Protein AF-A0A821P4A7-F1 (afdb_monom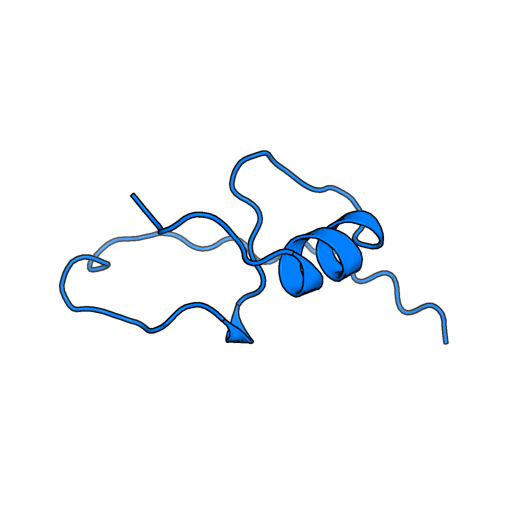er_lite)

Radius of gyration: 11.99 Å; chains: 1; bounding box: 37×23×19 Å

Organism: NCBI:txid392032

InterPro domains:
  IPR001055 Adrenodoxin-like [PTHR23426] (2-48)
  IPR012675 Beta-grasp domain superfamily [G3DSA:3.10.20.30] (1-50)
  IPR036010 2Fe-2S ferredoxin-like superfamily [SSF54292] (2-43)

Foldseek 3Di:
DDDDDDPVFVVVVVPFPPDDPPDGDPVPDDDDPVCVPPDDDDDPDDPPVD

pLDDT: mean 83.63, std 10.11, range [53.41, 93.69]

Sequence (50 aa):
TLPEPVEEENDMLDLAYGLTPTSRLACQIIVEPRMKDWIFVVPKDVNDQR

Structure (mmCIF, N/CA/C/O backbone):
data_AF-A0A821P4A7-F1
#
_entry.id   AF-A0A821P4A7-F1
#
loop_
_atom_site.group_PDB
_atom_site.id
_atom_site.type_symbol
_atom_site.label_atom_id
_atom_site.label_alt_id
_atom_site.label_comp_id
_atom_site.label_asym_id
_atom_site.label_entity_id
_atom_site.label_seq_id
_atom_site.pdbx_PDB_ins_code
_atom_site.Cartn_x
_atom_site.Cartn_y
_atom_site.Cartn_z
_atom_site.occupancy
_atom_site.B_iso_or_equiv
_atom_site.auth_seq_id
_atom_site.auth_comp_id
_atom_site.auth_asym_id
_atom_site.auth_atom_id
_atom_site.pdbx_PDB_model_num
ATOM 1 N N . THR A 1 1 ? -13.473 5.848 -2.662 1.00 72.62 1 THR A N 1
ATOM 2 C CA . THR A 1 1 ? -12.117 6.225 -3.109 1.00 72.62 1 THR A CA 1
ATOM 3 C C . THR A 1 1 ? -11.262 6.504 -1.888 1.00 72.62 1 THR A C 1
ATOM 5 O O . THR A 1 1 ? -11.814 6.902 -0.865 1.00 72.62 1 THR A O 1
ATOM 8 N N . LEU A 1 2 ? -9.964 6.193 -1.953 1.00 82.38 2 LEU A N 1
ATOM 9 C CA . LEU A 1 2 ? -9.012 6.491 -0.875 1.00 82.38 2 LEU A CA 1
ATOM 10 C C . LEU A 1 2 ? -8.693 7.999 -0.858 1.00 82.38 2 LEU A C 1
ATOM 12 O O . LEU A 1 2 ? -8.825 8.634 -1.906 1.00 82.38 2 LEU A O 1
ATOM 16 N N . PRO A 1 3 ? -8.312 8.574 0.299 1.00 85.62 3 PRO A N 1
ATOM 17 C CA . PRO A 1 3 ? -7.781 9.940 0.358 1.00 85.62 3 PRO A CA 1
ATOM 18 C C . PRO A 1 3 ? -6.506 10.053 -0.482 1.00 85.62 3 PRO A C 1
ATOM 20 O O . PRO A 1 3 ? -5.888 9.032 -0.770 1.00 85.62 3 PRO A O 1
ATOM 23 N N . GLU A 1 4 ? -6.089 11.254 -0.866 1.00 86.88 4 GLU A N 1
ATOM 24 C CA . GLU A 1 4 ? -4.803 11.417 -1.555 1.00 86.88 4 GLU A CA 1
ATOM 25 C C . GLU A 1 4 ? -3.632 10.967 -0.657 1.00 86.88 4 GLU A C 1
ATOM 27 O O . GLU A 1 4 ? -3.732 11.056 0.573 1.00 86.88 4 GLU A O 1
ATOM 32 N N . PRO A 1 5 ? -2.561 10.397 -1.239 1.00 87.12 5 PRO A N 1
ATOM 33 C CA . PRO A 1 5 ? -1.339 10.100 -0.501 1.00 87.12 5 PRO A CA 1
ATOM 34 C C . PRO A 1 5 ? -0.715 11.380 0.056 1.00 87.12 5 PRO A C 1
ATOM 36 O O . PRO A 1 5 ? -0.795 12.447 -0.553 1.00 87.12 5 PRO A O 1
ATOM 39 N N . VAL A 1 6 ? -0.091 11.261 1.224 1.00 89.56 6 VAL A N 1
ATOM 40 C CA . VAL A 1 6 ? 0.708 12.349 1.805 1.00 89.56 6 VAL A CA 1
ATOM 41 C C . VAL A 1 6 ? 2.029 12.497 1.041 1.00 89.56 6 VAL A C 1
ATOM 43 O O . VAL A 1 6 ? 2.466 11.559 0.379 1.00 89.56 6 VAL A O 1
ATOM 46 N N . GLU A 1 7 ? 2.678 13.660 1.126 1.00 88.62 7 GLU A N 1
ATOM 47 C CA . GLU A 1 7 ? 3.932 13.947 0.403 1.00 88.62 7 GLU A CA 1
ATOM 48 C C . GLU A 1 7 ? 5.016 12.890 0.680 1.00 88.62 7 GLU A C 1
ATOM 50 O O . GLU A 1 7 ? 5.525 12.278 -0.252 1.00 88.62 7 GLU A O 1
ATOM 55 N N . GLU A 1 8 ? 5.230 12.546 1.953 1.00 89.00 8 GLU A N 1
ATOM 56 C CA . GLU A 1 8 ? 6.172 11.493 2.367 1.00 89.00 8 GLU A CA 1
ATOM 57 C C . GLU A 1 8 ? 5.829 10.104 1.794 1.00 89.00 8 GLU A C 1
ATOM 59 O O . GLU A 1 8 ? 6.713 9.281 1.551 1.00 89.00 8 GLU A O 1
ATOM 64 N N . GLU A 1 9 ? 4.539 9.812 1.583 1.00 89.88 9 GLU A N 1
ATOM 65 C CA . GLU A 1 9 ? 4.105 8.568 0.946 1.00 89.88 9 GLU A CA 1
ATOM 66 C C . GLU A 1 9 ? 4.483 8.574 -0.536 1.00 89.88 9 GLU A C 1
ATOM 68 O O . GLU A 1 9 ? 4.981 7.562 -1.022 1.00 89.88 9 GLU A O 1
ATOM 73 N N . ASN A 1 10 ? 4.294 9.694 -1.239 1.00 87.50 10 ASN A N 1
ATOM 74 C CA . ASN A 1 10 ? 4.680 9.814 -2.645 1.00 87.50 10 ASN A CA 1
ATOM 75 C C . ASN A 1 10 ? 6.194 9.683 -2.833 1.00 87.50 10 ASN A C 1
ATOM 77 O O . ASN A 1 10 ? 6.617 8.934 -3.708 1.00 87.50 10 ASN A O 1
ATOM 81 N N . ASP A 1 11 ? 6.995 10.303 -1.963 1.00 89.31 11 ASP A N 1
ATOM 82 C CA . ASP A 1 11 ? 8.459 10.194 -2.007 1.00 89.31 11 ASP A CA 1
ATOM 83 C C . ASP A 1 11 ? 8.929 8.737 -1.868 1.00 89.31 11 ASP A C 1
ATOM 85 O O . ASP A 1 11 ? 9.830 8.279 -2.572 1.00 89.31 11 ASP A O 1
ATOM 89 N N . MET A 1 12 ? 8.304 7.972 -0.967 1.00 87.38 12 MET A N 1
ATOM 90 C CA . MET A 1 12 ? 8.597 6.545 -0.811 1.00 87.38 12 MET A CA 1
ATOM 91 C C . MET A 1 12 ? 8.050 5.707 -1.969 1.00 87.38 12 MET A C 1
ATOM 93 O O . MET A 1 12 ? 8.672 4.713 -2.356 1.00 87.38 12 MET A O 1
ATOM 97 N N . LEU A 1 13 ? 6.885 6.074 -2.508 1.00 85.56 13 LEU A N 1
ATOM 98 C CA . LEU A 1 13 ? 6.289 5.403 -3.654 1.00 85.56 13 LEU A CA 1
ATOM 99 C C . LEU A 1 13 ? 7.154 5.585 -4.896 1.00 85.56 13 LEU A C 1
ATOM 101 O O . LEU A 1 13 ? 7.342 4.596 -5.580 1.00 85.56 13 LEU A O 1
ATOM 105 N N . ASP A 1 14 ? 7.762 6.744 -5.141 1.00 85.81 14 ASP A N 1
ATOM 106 C CA . ASP A 1 14 ? 8.647 6.981 -6.294 1.00 85.81 14 ASP A CA 1
ATOM 107 C C . ASP A 1 14 ? 9.846 6.014 -6.367 1.00 85.81 14 ASP A C 1
ATOM 109 O O . ASP A 1 14 ? 10.383 5.748 -7.445 1.00 85.81 14 ASP A O 1
ATOM 113 N N . LEU A 1 15 ? 10.253 5.435 -5.234 1.00 83.69 15 LEU A N 1
ATOM 114 C CA . LEU A 1 15 ? 11.327 4.438 -5.156 1.00 83.69 15 LEU A CA 1
ATOM 115 C C . LEU A 1 15 ? 10.859 3.004 -5.474 1.00 83.69 15 LEU A C 1
ATOM 117 O O . LEU A 1 15 ? 11.689 2.102 -5.650 1.00 83.69 15 LEU A O 1
ATOM 121 N N . ALA A 1 16 ? 9.545 2.765 -5.518 1.00 82.94 16 ALA A N 1
ATOM 122 C CA . ALA A 1 16 ? 8.960 1.444 -5.702 1.00 82.94 16 ALA A CA 1
ATOM 123 C C . ALA A 1 16 ? 8.968 1.003 -7.176 1.00 82.94 16 ALA A C 1
ATOM 125 O O . ALA A 1 16 ? 8.760 1.777 -8.108 1.00 82.94 16 ALA A O 1
ATOM 126 N N . TYR A 1 17 ? 9.176 -0.293 -7.409 1.00 78.69 17 TYR A N 1
ATOM 127 C CA . TYR A 1 17 ? 9.152 -0.854 -8.757 1.00 78.69 17 TYR A CA 1
ATOM 128 C C . TYR A 1 17 ? 7.719 -1.210 -9.178 1.00 78.69 17 TYR A C 1
ATOM 130 O O . TYR A 1 17 ? 6.960 -1.792 -8.404 1.00 78.69 17 TYR A O 1
ATOM 138 N N . GLY A 1 18 ? 7.344 -0.890 -10.421 1.00 79.00 18 GLY A N 1
ATOM 139 C CA . GLY A 1 18 ? 6.051 -1.295 -10.985 1.00 79.00 18 GLY A CA 1
ATOM 140 C C . GLY A 1 18 ? 4.831 -0.583 -10.385 1.00 79.00 18 GLY A C 1
ATOM 141 O O . GLY A 1 18 ? 3.771 -1.201 -10.258 1.00 79.00 18 GLY A O 1
ATOM 142 N N . LEU A 1 19 ? 4.960 0.698 -10.014 1.00 82.94 19 LEU A N 1
ATOM 143 C CA . LEU A 1 19 ? 3.828 1.503 -9.543 1.00 82.94 19 LEU A CA 1
ATOM 144 C C . LEU A 1 19 ? 2.700 1.564 -10.570 1.00 82.94 19 LEU A C 1
ATOM 146 O O . LEU A 1 19 ? 2.906 1.746 -11.769 1.00 82.94 19 LEU A O 1
ATOM 150 N N . THR A 1 20 ? 1.483 1.484 -10.052 1.00 84.12 20 THR A N 1
ATOM 151 C CA . THR A 1 20 ? 0.247 1.740 -10.786 1.00 84.12 20 THR A CA 1
ATOM 152 C C . THR A 1 20 ? -0.419 2.991 -10.211 1.00 84.12 20 THR A C 1
ATOM 154 O O . THR A 1 20 ? -0.149 3.337 -9.061 1.00 84.12 20 THR A O 1
ATOM 157 N N . PRO A 1 21 ? -1.352 3.643 -10.930 1.00 84.94 21 PRO A N 1
ATOM 158 C CA . PRO A 1 21 ? -2.076 4.807 -10.403 1.00 84.94 21 PRO A CA 1
ATOM 159 C C . PRO A 1 21 ? -2.864 4.538 -9.109 1.00 84.94 21 PRO A C 1
ATOM 161 O O . PRO A 1 21 ? -3.288 5.469 -8.434 1.00 84.94 21 PRO A O 1
ATOM 164 N N . THR A 1 22 ? -3.098 3.266 -8.774 1.00 88.31 22 THR A N 1
ATOM 165 C CA . THR A 1 22 ? -3.795 2.828 -7.556 1.00 88.31 22 THR A CA 1
ATOM 166 C C . THR A 1 22 ? -2.852 2.335 -6.456 1.00 88.31 22 THR A C 1
ATOM 168 O O . THR A 1 22 ? -3.328 1.888 -5.413 1.00 88.31 22 THR A O 1
ATOM 171 N N . SER A 1 23 ? -1.535 2.365 -6.678 1.00 89.94 23 SER A N 1
ATOM 172 C CA . SER A 1 23 ? -0.542 1.928 -5.696 1.00 89.94 23 SER A CA 1
ATOM 173 C C . SER A 1 23 ? -0.525 2.855 -4.478 1.00 89.94 23 SER A C 1
ATOM 175 O O . SER A 1 23 ? -0.577 4.074 -4.614 1.00 89.94 23 SER A O 1
ATOM 177 N N . ARG A 1 24 ? -0.469 2.259 -3.283 1.00 90.25 24 ARG A N 1
ATOM 178 C CA . ARG A 1 24 ? -0.456 2.936 -1.978 1.00 90.25 24 ARG A CA 1
ATOM 179 C C . AR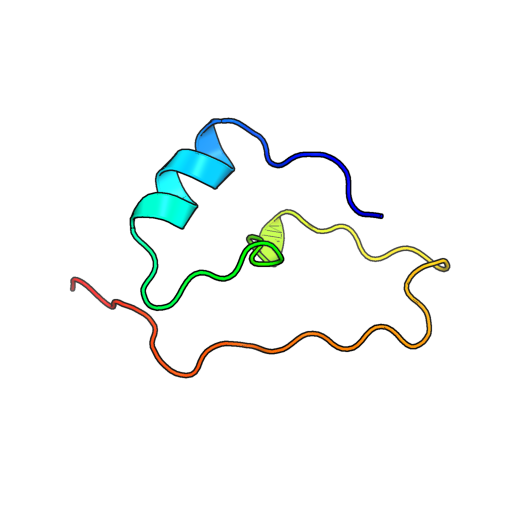G A 1 24 ? 0.391 2.152 -0.990 1.00 90.25 24 ARG A C 1
ATOM 181 O O . ARG A 1 24 ? 0.494 0.928 -1.107 1.00 90.25 24 ARG A O 1
ATOM 188 N N . LEU A 1 25 ? 0.951 2.829 0.006 1.00 88.25 25 LEU A N 1
ATOM 189 C CA . LEU A 1 25 ? 1.633 2.158 1.105 1.00 88.25 25 LEU A CA 1
ATOM 190 C C . LEU A 1 25 ? 0.604 1.509 2.030 1.00 88.25 25 LEU A C 1
ATOM 192 O O . LEU A 1 25 ? -0.201 2.181 2.673 1.00 88.25 25 LEU A O 1
ATOM 196 N N . ALA A 1 26 ? 0.655 0.180 2.133 1.00 87.94 26 ALA A N 1
ATOM 197 C CA . ALA A 1 26 ? -0.310 -0.589 2.918 1.00 87.94 26 ALA A CA 1
ATOM 198 C C . ALA A 1 26 ? -0.367 -0.161 4.397 1.00 87.94 26 ALA A C 1
ATOM 200 O O . ALA A 1 26 ? -1.430 -0.212 5.007 1.00 87.94 26 ALA A O 1
ATOM 201 N N . CYS A 1 27 ? 0.751 0.302 4.967 1.00 88.31 27 CYS A N 1
ATOM 202 C CA . CYS A 1 27 ? 0.818 0.763 6.355 1.00 88.31 27 CYS A CA 1
ATOM 203 C C . CYS A 1 27 ? 0.063 2.076 6.621 1.00 88.31 27 CYS A C 1
ATOM 205 O O . CYS A 1 27 ? -0.272 2.343 7.771 1.00 88.31 27 CYS A O 1
ATOM 207 N N . GLN A 1 28 ? -0.217 2.875 5.588 1.00 86.38 28 GLN A N 1
ATOM 208 C CA . GLN A 1 28 ? -0.929 4.154 5.703 1.00 86.38 28 GLN A CA 1
ATOM 209 C C . GLN A 1 28 ? -2.445 4.009 5.488 1.00 86.3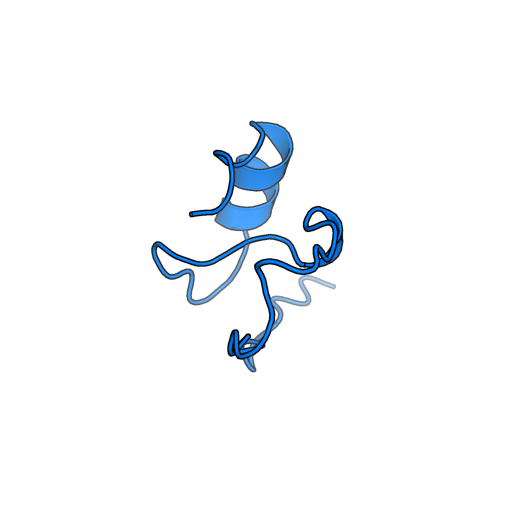8 28 GLN A C 1
ATOM 211 O O . GLN A 1 28 ? -3.202 4.961 5.674 1.00 86.38 28 GLN A O 1
ATOM 216 N N . ILE A 1 29 ? -2.918 2.819 5.101 1.00 88.06 29 ILE A N 1
ATOM 217 C CA . ILE A 1 29 ? -4.336 2.569 4.839 1.00 88.06 29 ILE A CA 1
ATOM 218 C C . ILE A 1 29 ? -4.994 2.007 6.101 1.00 88.06 29 ILE A C 1
ATOM 220 O O . ILE A 1 29 ? -4.734 0.878 6.513 1.00 88.06 29 ILE A O 1
ATOM 224 N N . ILE A 1 30 ? -5.907 2.780 6.688 1.00 89.88 30 ILE A N 1
ATOM 225 C CA . ILE A 1 30 ? -6.764 2.310 7.780 1.00 89.88 30 ILE A CA 1
ATOM 226 C C . ILE A 1 30 ? -7.943 1.542 7.181 1.00 89.88 30 ILE A C 1
ATOM 228 O O . ILE A 1 30 ? -8.682 2.068 6.348 1.00 89.88 30 ILE A O 1
ATOM 232 N N . VAL A 1 31 ? -8.127 0.292 7.609 1.00 90.25 31 VAL A N 1
ATOM 233 C CA . VAL A 1 31 ? -9.235 -0.553 7.147 1.00 90.25 31 VAL A CA 1
ATOM 234 C C . VAL A 1 31 ? -10.553 -0.045 7.724 1.00 90.25 31 VAL A C 1
ATOM 236 O O . VAL A 1 31 ? -10.716 0.072 8.937 1.00 90.25 31 VAL A O 1
ATOM 239 N N . GLU A 1 32 ? -11.521 0.201 6.847 1.00 91.94 32 GLU A N 1
ATOM 240 C CA . GLU A 1 32 ? -12.844 0.707 7.208 1.00 91.94 32 GLU A CA 1
ATOM 241 C C . GLU A 1 32 ? -13.954 -0.210 6.667 1.00 91.94 32 GLU A C 1
ATOM 243 O O . GLU A 1 32 ? -13.768 -0.850 5.630 1.00 91.94 32 GLU A O 1
ATOM 248 N N . PRO A 1 33 ? -15.157 -0.237 7.277 1.00 92.69 33 PRO A N 1
ATOM 249 C CA . PRO A 1 33 ? -16.259 -1.099 6.828 1.00 92.69 33 PRO A CA 1
ATOM 250 C C . PRO A 1 33 ? -16.665 -0.923 5.355 1.00 92.69 33 PRO A C 1
ATOM 252 O O . PRO A 1 33 ? -17.143 -1.864 4.726 1.00 92.69 33 PRO A O 1
ATOM 255 N N . ARG A 1 34 ? -16.443 0.266 4.775 1.00 91.88 34 ARG A N 1
ATOM 256 C CA . ARG A 1 34 ? -16.693 0.558 3.350 1.00 91.88 34 ARG A CA 1
ATOM 257 C C . ARG A 1 34 ? -15.748 -0.168 2.382 1.00 91.88 34 ARG A C 1
ATOM 259 O O . ARG A 1 34 ? -15.994 -0.151 1.181 1.00 91.88 34 ARG A O 1
ATOM 266 N N . MET A 1 35 ? -14.671 -0.761 2.897 1.00 91.31 35 MET A N 1
ATOM 267 C CA . MET A 1 35 ? -13.689 -1.533 2.129 1.00 91.31 35 MET A CA 1
ATOM 268 C C . MET A 1 35 ? -14.049 -3.021 2.043 1.00 91.31 35 MET A C 1
ATOM 270 O O . MET A 1 35 ? -13.248 -3.836 1.588 1.00 91.31 35 MET A O 1
ATOM 274 N N . LYS A 1 36 ? -15.253 -3.400 2.489 1.00 90.06 36 LYS A N 1
ATOM 275 C CA . LYS A 1 36 ? -15.772 -4.749 2.287 1.00 90.06 36 LYS A CA 1
ATOM 276 C C . LYS A 1 36 ? -15.771 -5.069 0.785 1.00 90.06 36 LYS A C 1
ATOM 278 O O . LYS A 1 36 ? -16.198 -4.246 -0.020 1.00 90.06 36 LYS A O 1
ATOM 283 N N . ASP A 1 37 ? -15.246 -6.242 0.441 1.00 93.69 37 ASP A N 1
ATOM 284 C CA . ASP A 1 37 ? -15.088 -6.752 -0.931 1.00 93.69 37 ASP A CA 1
ATOM 285 C C . ASP A 1 37 ? -14.017 -6.045 -1.791 1.00 93.69 37 ASP A C 1
ATOM 287 O O . ASP A 1 37 ? -13.954 -6.249 -3.004 1.00 93.69 37 ASP A O 1
ATOM 291 N N . TRP A 1 38 ? -13.130 -5.248 -1.185 1.00 92.06 38 TRP A N 1
ATOM 292 C CA . TRP A 1 38 ? -11.969 -4.698 -1.890 1.00 92.06 38 TRP A CA 1
ATOM 293 C C . TRP A 1 38 ? -10.892 -5.764 -2.111 1.00 92.06 38 TRP A C 1
ATOM 295 O O . TRP A 1 38 ? -10.607 -6.583 -1.237 1.00 92.06 38 TRP A O 1
ATOM 305 N N . ILE A 1 39 ? -10.257 -5.713 -3.282 1.00 90.75 39 ILE A N 1
ATOM 306 C CA . ILE A 1 39 ? -9.138 -6.582 -3.645 1.00 90.75 39 ILE A CA 1
ATOM 307 C C . ILE A 1 39 ? -7.864 -5.747 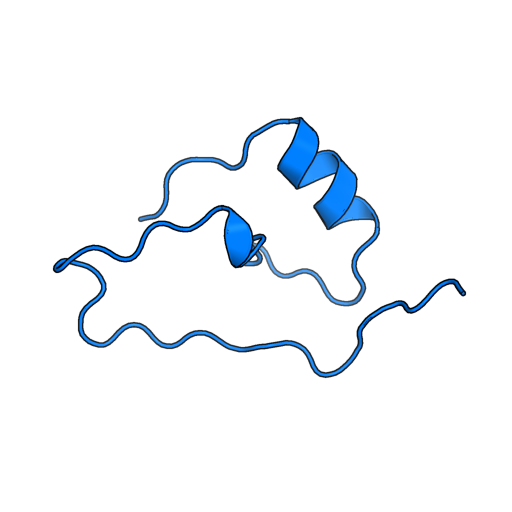-3.610 1.00 90.75 39 ILE A C 1
ATOM 309 O O . ILE A 1 39 ? -7.740 -4.763 -4.338 1.00 90.75 39 ILE A O 1
ATOM 313 N N . PHE A 1 40 ? -6.908 -6.169 -2.789 1.00 89.00 40 PHE A N 1
ATOM 314 C CA . PHE A 1 40 ? -5.574 -5.586 -2.739 1.00 89.00 40 PHE A CA 1
ATOM 315 C C . PHE A 1 40 ? -4.591 -6.546 -3.401 1.00 89.00 40 PHE A C 1
ATOM 317 O O . PHE A 1 40 ? -4.594 -7.744 -3.118 1.00 89.00 40 PHE A O 1
ATOM 324 N N . VAL A 1 41 ? -3.755 -6.020 -4.292 1.00 89.38 41 VAL A N 1
ATOM 325 C CA . VAL A 1 41 ? -2.713 -6.793 -4.970 1.00 89.38 41 VAL A CA 1
ATOM 326 C C . VAL A 1 41 ? -1.369 -6.345 -4.422 1.00 89.38 41 VAL A C 1
ATOM 328 O O . VAL A 1 41 ? -1.018 -5.172 -4.523 1.00 89.38 41 VAL A O 1
ATOM 331 N N . VAL A 1 42 ? -0.622 -7.283 -3.845 1.00 85.81 42 VAL A N 1
ATOM 332 C CA . VAL A 1 42 ? 0.755 -7.038 -3.411 1.00 85.81 42 VAL A CA 1
ATOM 333 C C . VAL A 1 42 ? 1.681 -7.331 -4.598 1.00 85.81 42 VAL A C 1
ATOM 335 O O . VAL A 1 42 ? 1.651 -8.458 -5.108 1.00 85.81 42 VAL A O 1
ATOM 338 N N . PRO A 1 43 ? 2.462 -6.351 -5.088 1.00 82.31 43 PRO A N 1
ATOM 339 C CA . PRO A 1 43 ? 3.410 -6.581 -6.173 1.00 82.31 43 PRO A CA 1
ATOM 340 C C . PRO A 1 43 ? 4.493 -7.580 -5.741 1.00 82.31 43 PRO A C 1
ATOM 342 O O . PRO A 1 43 ? 4.866 -7.650 -4.572 1.00 82.31 43 PRO A O 1
ATOM 345 N N . LYS A 1 44 ? 4.974 -8.393 -6.690 1.00 73.50 44 LYS A N 1
ATOM 346 C CA . LYS A 1 44 ? 5.958 -9.460 -6.423 1.00 73.50 44 LYS A CA 1
ATOM 347 C C . LYS A 1 44 ? 7.388 -8.946 -6.255 1.00 73.50 44 LYS A C 1
ATO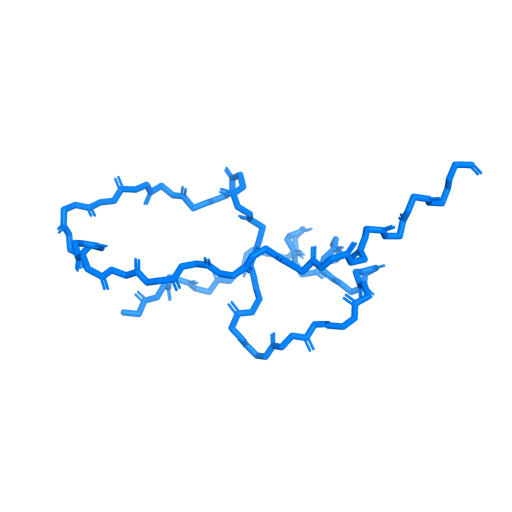M 349 O O . LYS A 1 44 ? 8.192 -9.642 -5.647 1.00 73.50 44 LY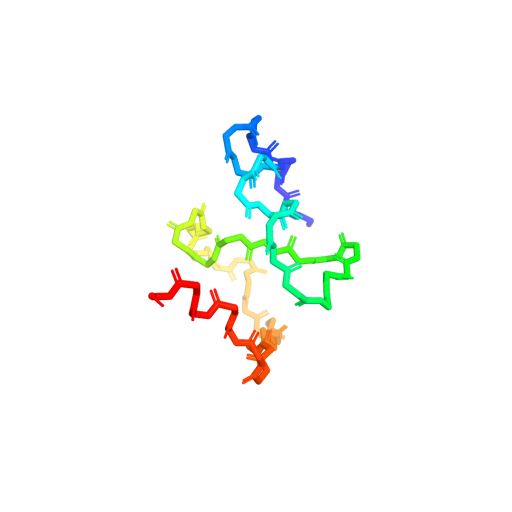S A O 1
ATOM 354 N N . ASP A 1 45 ? 7.678 -7.764 -6.789 1.00 68.06 45 ASP A N 1
ATOM 355 C CA . ASP A 1 45 ? 8.983 -7.122 -6.686 1.00 68.06 45 ASP A CA 1
ATOM 356 C C . ASP A 1 45 ? 8.960 -6.075 -5.578 1.00 68.06 45 ASP A C 1
ATOM 358 O O . ASP A 1 45 ? 8.276 -5.055 -5.668 1.00 68.06 45 ASP A O 1
ATOM 362 N N . VAL A 1 46 ? 9.736 -6.337 -4.530 1.00 65.00 46 VAL A N 1
ATOM 363 C CA . VAL A 1 46 ? 10.198 -5.312 -3.600 1.00 65.00 46 VAL A CA 1
ATOM 364 C C . VAL A 1 46 ? 11.618 -4.967 -4.019 1.00 65.00 46 VAL A C 1
ATOM 366 O O . VAL A 1 46 ? 12.463 -5.852 -4.144 1.00 65.00 46 VAL A O 1
ATOM 369 N N . ASN A 1 47 ? 11.880 -3.689 -4.285 1.00 59.91 47 ASN A N 1
ATOM 370 C CA . ASN A 1 47 ? 13.237 -3.216 -4.516 1.00 59.91 47 ASN A CA 1
ATOM 371 C C . ASN A 1 47 ? 13.969 -3.232 -3.165 1.00 59.91 47 ASN A C 1
ATOM 373 O O . ASN A 1 47 ? 14.011 -2.224 -2.463 1.00 59.91 47 ASN A O 1
ATOM 377 N N . ASP A 1 48 ? 14.457 -4.402 -2.751 1.00 56.28 48 ASP A N 1
ATOM 378 C CA . ASP A 1 48 ? 15.341 -4.547 -1.595 1.00 56.28 48 ASP A CA 1
ATOM 379 C C . ASP A 1 48 ? 16.715 -4.006 -2.020 1.00 56.28 48 ASP A C 1
ATOM 381 O O . ASP A 1 48 ? 17.591 -4.755 -2.448 1.00 56.28 48 ASP A O 1
ATOM 385 N N . GLN A 1 49 ? 16.877 -2.675 -1.995 1.00 53.41 49 GLN A N 1
ATOM 386 C CA . GLN A 1 49 ? 18.165 -1.996 -2.209 1.00 53.41 49 GLN A CA 1
ATOM 387 C C . GLN A 1 49 ? 19.083 -2.169 -0.987 1.00 53.41 49 GLN A C 1
ATOM 389 O O . GLN A 1 49 ? 19.603 -1.194 -0.441 1.00 53.41 49 GLN A O 1
ATOM 394 N N . ARG A 1 50 ? 19.218 -3.405 -0.508 1.00 53.47 50 ARG A N 1
ATOM 395 C CA . ARG A 1 50 ? 20.110 -3.752 0.593 1.00 53.47 50 ARG A CA 1
ATOM 396 C C . ARG A 1 50 ? 21.575 -3.645 0.202 1.00 53.47 50 ARG A C 1
ATOM 398 O O . ARG A 1 50 ? 21.930 -4.099 -0.909 1.00 53.47 50 ARG A O 1
#

Secondary structure (DSSP, 8-state):
-PPPPPHHHHHHHTTSTT--TT---GGG----GGGTT------S------